Protein AF-A0A7C2L6H6-F1 (afdb_monomer)

Solvent-accessible surface area (backbone atoms only — not comparable to full-atom values): 6925 Å² total; per-residue (Å²): 132,86,76,65,96,54,60,56,74,49,20,36,61,54,19,46,54,26,40,53,54,15,51,53,30,44,74,76,65,39,42,69,64,14,42,52,28,20,50,52,16,31,52,40,22,50,53,20,40,76,73,67,48,81,48,62,61,31,49,51,40,39,20,50,24,29,41,51,42,16,51,36,38,46,57,52,31,72,75,41,60,78,91,50,29,64,60,38,40,48,54,20,38,52,28,31,50,59,14,38,57,39,45,50,53,29,50,77,67,72,62,58,49,80,94,50,64,59,48,52,59,54,38,52,57,49,41,54,52,37,53,59,61,64,75,106

pLDDT: mean 86.9, std 10.99, range [37.41, 96.62]

Nearest PDB structures (foldseek):
  7ue2-assembly1_A  TM=5.623E-01  e=5.299E-01  synthetic construct
  8g9j-assembly1_A  TM=4.016E-01  e=2.398E-01  synthetic construct
  3qtn-assembly1_B  TM=5.445E-01  e=5.177E+00  Schizosaccharomyces pombe
  3efz-assembly1_B  TM=4.042E-01  e=2.019E+00  Cryptosporidium parvum Iowa II

Mean predicted aligned error: 5.6 Å

Sequence (136 aa):
MQTNSNDWQAAPRLARGYNQVGELLLKVGDATTALDHFRRALAVVEQARSQGSTRHPTLRQLALSYFHIGQTYAAMAASAPTRQRPQHWRDVRHAYQRSLDLFLELCQKGALLPEQADKPEQITRAIARCDATLAK

Radius of gyration: 15.5 Å; Cα contacts (8 Å, |Δi|>4): 160; chains: 1; bounding box: 52×27×42 Å

Foldseek 3Di:
DDPPPCQLVCLLVQLVVLQVVLVVCVVVPNLVVSLVSLVVSLVSLVVSVVVPPPDLSSLVSNLSSLVSNLVSLVSVLVVDDPVCNLVSLVSSLVSLVSSLVSQVVCVVVVNADPVCPCVNVVSVVSNVVSVVVNVD

Structure (mmCIF, N/CA/C/O backbone):
data_AF-A0A7C2L6H6-F1
#
_entry.id   AF-A0A7C2L6H6-F1
#
loop_
_atom_site.group_PDB
_atom_site.id
_atom_site.type_symbol
_atom_site.label_atom_id
_atom_site.label_alt_id
_atom_site.label_comp_id
_atom_site.label_asym_id
_atom_site.label_entity_id
_atom_site.label_seq_id
_atom_site.pdbx_PDB_ins_code
_atom_site.Cartn_x
_atom_site.Cartn_y
_atom_site.Cartn_z
_atom_site.occupancy
_atom_site.B_iso_or_equiv
_atom_site.auth_seq_id
_atom_site.auth_comp_id
_atom_site.auth_asym_id
_atom_site.auth_atom_id
_atom_site.pdbx_PDB_model_num
ATOM 1 N N . MET A 1 1 ? 33.980 2.546 -3.736 1.00 37.41 1 MET A N 1
ATOM 2 C CA . MET A 1 1 ? 32.944 1.493 -3.760 1.00 37.41 1 MET A CA 1
ATOM 3 C C . MET A 1 1 ? 32.102 1.718 -5.001 1.00 37.41 1 MET A C 1
ATOM 5 O O . MET A 1 1 ? 31.446 2.745 -5.085 1.00 37.41 1 MET A O 1
ATOM 9 N N . GLN A 1 2 ? 32.231 0.851 -6.005 1.00 37.47 2 GLN A N 1
ATOM 10 C CA . GLN A 1 2 ? 31.454 0.942 -7.243 1.00 37.47 2 GLN A CA 1
ATOM 11 C C . GLN A 1 2 ? 30.014 0.544 -6.905 1.00 37.47 2 GLN A C 1
ATOM 13 O O . GLN A 1 2 ? 29.747 -0.628 -6.654 1.00 37.47 2 GLN A O 1
ATOM 18 N N . THR A 1 3 ? 29.101 1.511 -6.811 1.00 43.75 3 THR A N 1
ATOM 19 C CA . THR A 1 3 ? 27.669 1.210 -6.798 1.00 43.75 3 THR A CA 1
ATOM 20 C C . THR A 1 3 ? 27.332 0.676 -8.180 1.00 43.75 3 THR A C 1
ATOM 22 O O . THR A 1 3 ? 27.442 1.373 -9.190 1.00 43.75 3 THR A O 1
ATOM 25 N N . ASN A 1 4 ? 27.035 -0.617 -8.237 1.00 44.59 4 ASN A N 1
ATOM 26 C CA . ASN A 1 4 ? 26.752 -1.308 -9.477 1.00 44.59 4 ASN A CA 1
ATOM 27 C C . ASN A 1 4 ? 25.563 -0.609 -10.147 1.00 44.59 4 ASN A C 1
ATOM 29 O O . ASN A 1 4 ? 24.460 -0.571 -9.603 1.00 44.59 4 ASN A O 1
ATOM 33 N N . SER A 1 5 ? 25.773 -0.076 -11.352 1.00 52.62 5 SER A N 1
ATOM 34 C CA . SER A 1 5 ? 24.772 0.648 -12.159 1.00 52.62 5 SER A CA 1
ATOM 35 C C . SER A 1 5 ? 23.508 -0.169 -12.519 1.00 52.62 5 SER A C 1
ATOM 37 O O . SER A 1 5 ? 22.661 0.307 -13.271 1.00 52.62 5 SER A O 1
ATOM 39 N N . ASN A 1 6 ? 23.342 -1.375 -11.961 1.00 54.97 6 ASN A N 1
ATOM 40 C CA . ASN A 1 6 ? 22.254 -2.318 -12.210 1.00 54.97 6 ASN A CA 1
ATOM 41 C C . ASN A 1 6 ? 21.348 -2.616 -10.998 1.00 54.97 6 ASN A C 1
ATOM 43 O O . ASN A 1 6 ? 20.343 -3.307 -11.180 1.00 54.97 6 ASN A O 1
ATOM 47 N N . ASP A 1 7 ? 21.630 -2.106 -9.792 1.00 65.75 7 ASP A N 1
ATOM 48 C CA . ASP A 1 7 ? 20.859 -2.474 -8.586 1.00 65.75 7 ASP A CA 1
ATOM 49 C C . ASP A 1 7 ? 19.373 -2.068 -8.677 1.00 65.75 7 ASP A C 1
ATOM 51 O O . ASP A 1 7 ? 18.471 -2.812 -8.277 1.00 65.75 7 ASP A O 1
ATOM 55 N N . TRP A 1 8 ? 19.076 -0.938 -9.324 1.00 69.44 8 TRP A N 1
ATOM 56 C CA . TRP A 1 8 ? 17.702 -0.482 -9.559 1.00 69.44 8 TRP A CA 1
ATOM 57 C C . TRP A 1 8 ? 16.941 -1.335 -10.595 1.00 69.44 8 TRP A C 1
ATOM 59 O O . TRP A 1 8 ? 15.709 -1.308 -10.617 1.00 69.44 8 TRP A O 1
ATOM 69 N N . GLN A 1 9 ? 17.629 -2.130 -11.431 1.00 77.44 9 GLN A N 1
ATOM 70 C CA . GLN A 1 9 ? 16.972 -3.044 -12.380 1.00 77.44 9 GLN A CA 1
ATOM 71 C C . GLN A 1 9 ? 16.388 -4.276 -11.682 1.00 77.44 9 GLN A C 1
ATOM 73 O O . GLN A 1 9 ? 15.340 -4.784 -12.093 1.00 77.44 9 GLN A O 1
ATOM 78 N N . ALA A 1 10 ? 17.049 -4.743 -10.620 1.00 85.19 10 ALA A N 1
ATOM 79 C CA . ALA A 1 10 ? 16.583 -5.855 -9.796 1.00 85.19 10 ALA A CA 1
ATOM 80 C C . ALA A 1 10 ? 15.539 -5.417 -8.754 1.00 85.19 10 ALA A C 1
ATOM 82 O O . ALA A 1 10 ? 14.706 -6.229 -8.346 1.00 85.19 10 ALA A O 1
ATOM 83 N N . ALA A 1 11 ? 15.523 -4.132 -8.383 1.00 87.56 11 ALA A N 1
ATOM 84 C CA . ALA A 1 11 ? 14.594 -3.551 -7.415 1.00 87.56 11 ALA A CA 1
ATOM 85 C C . ALA A 1 11 ? 13.114 -3.968 -7.580 1.00 87.56 11 ALA A C 1
ATOM 87 O O . ALA A 1 11 ? 12.527 -4.411 -6.594 1.00 87.56 11 ALA A O 1
ATOM 88 N N . PRO A 1 12 ? 12.479 -3.922 -8.772 1.00 89.38 12 PRO A N 1
ATOM 89 C CA . PRO A 1 12 ? 11.084 -4.349 -8.904 1.00 89.38 12 PRO A CA 1
ATOM 90 C C . PRO A 1 12 ? 10.881 -5.854 -8.670 1.00 89.38 12 PRO A C 1
ATOM 92 O O . PRO A 1 12 ? 9.813 -6.266 -8.224 1.00 89.38 12 PRO A O 1
ATOM 95 N N . ARG A 1 13 ? 11.881 -6.700 -8.951 1.00 91.44 13 ARG A N 1
ATOM 96 C CA . ARG A 1 13 ? 11.790 -8.137 -8.640 1.00 91.44 13 ARG A CA 1
ATOM 97 C C . ARG A 1 13 ? 11.908 -8.371 -7.136 1.00 91.44 13 ARG A C 1
ATOM 99 O O . ARG A 1 13 ? 11.120 -9.130 -6.583 1.00 91.44 13 ARG A O 1
ATOM 106 N N . LEU A 1 14 ? 12.833 -7.670 -6.483 1.00 93.38 14 LEU A N 1
ATOM 107 C CA . LEU A 1 14 ? 13.018 -7.743 -5.036 1.00 93.38 14 LEU A CA 1
ATOM 108 C C . LEU A 1 14 ? 11.780 -7.235 -4.279 1.00 93.38 14 LEU A C 1
ATOM 110 O O . LEU A 1 14 ? 11.280 -7.912 -3.384 1.00 93.38 14 LEU A O 1
ATOM 114 N N . ALA A 1 15 ? 11.228 -6.092 -4.688 1.00 94.06 15 ALA A N 1
ATOM 115 C CA . ALA A 1 15 ? 10.006 -5.550 -4.103 1.00 94.06 15 ALA A CA 1
ATOM 116 C C . ALA A 1 15 ? 8.794 -6.463 -4.310 1.00 94.06 15 ALA A C 1
ATOM 118 O O . ALA A 1 15 ? 7.994 -6.615 -3.393 1.00 94.06 15 ALA A O 1
ATOM 119 N N . ARG A 1 16 ? 8.687 -7.137 -5.464 1.00 94.44 16 ARG A N 1
ATOM 120 C CA . ARG A 1 16 ? 7.647 -8.152 -5.677 1.00 94.44 16 ARG A CA 1
ATOM 121 C C . ARG A 1 16 ? 7.743 -9.281 -4.651 1.00 94.44 16 ARG A C 1
ATOM 123 O O . ARG A 1 16 ? 6.718 -9.652 -4.095 1.00 94.44 16 ARG A O 1
ATOM 130 N N . GLY A 1 17 ? 8.945 -9.798 -4.389 1.00 94.75 17 GLY A N 1
ATOM 131 C CA . GLY A 1 17 ? 9.148 -10.850 -3.389 1.00 94.75 17 GLY A CA 1
ATOM 132 C C . GLY A 1 17 ? 8.712 -10.406 -1.991 1.00 94.75 17 GLY A C 1
ATOM 133 O O . GLY A 1 17 ? 7.949 -11.106 -1.331 1.00 94.75 17 GLY A O 1
ATOM 134 N N . TYR A 1 18 ? 9.111 -9.202 -1.574 1.00 96.12 18 TYR A N 1
ATOM 135 C CA . TYR A 1 18 ? 8.653 -8.628 -0.307 1.00 96.12 18 TYR A CA 1
ATOM 136 C C . TYR A 1 18 ? 7.128 -8.442 -0.254 1.00 96.12 18 TYR A C 1
ATOM 138 O O . TYR A 1 18 ? 6.513 -8.808 0.743 1.00 96.12 18 TYR A O 1
ATOM 146 N N . ASN A 1 19 ? 6.507 -7.948 -1.330 1.00 94.44 19 ASN A N 1
ATOM 147 C CA . ASN A 1 19 ? 5.051 -7.802 -1.414 1.00 94.44 19 ASN A CA 1
ATOM 148 C C . ASN A 1 19 ? 4.328 -9.155 -1.305 1.00 94.44 19 ASN A C 1
ATOM 150 O O . ASN A 1 19 ? 3.340 -9.261 -0.589 1.00 94.44 19 ASN A O 1
ATOM 154 N N . GLN A 1 20 ? 4.833 -10.208 -1.950 1.00 95.88 20 GLN A N 1
ATOM 155 C CA . GLN A 1 20 ? 4.236 -11.546 -1.860 1.00 95.88 20 GLN A CA 1
ATOM 156 C C . GLN A 1 20 ? 4.314 -12.121 -0.441 1.00 95.88 20 GLN A C 1
ATOM 158 O O . GLN A 1 20 ? 3.329 -12.667 0.052 1.00 95.88 20 GLN A O 1
ATOM 163 N N . VAL A 1 21 ? 5.457 -11.965 0.236 1.00 96.50 21 VAL A N 1
ATOM 164 C CA . VAL A 1 21 ? 5.607 -12.396 1.636 1.00 96.50 21 VAL A CA 1
ATOM 165 C C . VAL A 1 21 ? 4.666 -11.607 2.546 1.00 96.50 21 VAL A C 1
ATOM 167 O O . VAL A 1 21 ? 3.956 -12.207 3.349 1.00 96.50 21 VAL A O 1
ATOM 170 N N . GLY A 1 22 ? 4.593 -10.284 2.380 1.00 95.75 22 GLY A N 1
ATOM 171 C CA . GLY A 1 22 ? 3.663 -9.447 3.137 1.00 95.75 22 GLY A CA 1
ATOM 172 C C . GLY A 1 22 ? 2.199 -9.838 2.917 1.00 95.75 22 GLY A C 1
ATOM 173 O O . GLY A 1 22 ? 1.422 -9.892 3.865 1.00 95.75 22 GLY A O 1
ATOM 174 N N . GLU A 1 23 ? 1.810 -10.173 1.684 1.00 94.88 23 GLU A N 1
ATOM 175 C CA . GLU A 1 23 ? 0.443 -10.607 1.376 1.00 94.88 23 GLU A CA 1
ATOM 176 C C . GLU A 1 23 ? 0.100 -11.937 2.062 1.00 94.88 23 GLU A C 1
ATOM 178 O O . GLU A 1 23 ? -0.995 -12.090 2.607 1.00 94.88 23 GLU A O 1
ATOM 183 N N . LEU A 1 24 ? 1.033 -12.894 2.074 1.00 96.19 24 LEU A N 1
ATOM 184 C CA . LEU A 1 24 ? 0.861 -14.159 2.790 1.00 96.19 24 LEU A CA 1
ATOM 185 C C . LEU A 1 24 ? 0.747 -13.936 4.303 1.00 96.19 24 LEU A C 1
ATOM 187 O O . LEU A 1 24 ? -0.126 -14.528 4.934 1.00 96.19 24 LEU A O 1
ATOM 191 N N . LEU A 1 25 ? 1.566 -13.043 4.866 1.00 95.69 25 LEU A N 1
ATOM 192 C CA . LEU A 1 25 ? 1.521 -12.678 6.284 1.00 95.69 25 LEU A CA 1
ATOM 193 C C . LEU A 1 25 ? 0.193 -12.016 6.673 1.00 95.69 25 LEU A C 1
ATOM 195 O O . LEU A 1 25 ? -0.403 -12.386 7.684 1.00 95.69 25 LEU A O 1
ATOM 199 N N . LEU A 1 26 ? -0.338 -11.123 5.830 1.00 92.69 26 LEU A N 1
ATOM 200 C CA . LEU A 1 26 ? -1.681 -10.566 6.022 1.00 92.69 26 LEU A CA 1
ATOM 201 C C . LEU A 1 26 ? -2.757 -11.655 6.041 1.00 92.69 26 LEU A C 1
ATOM 203 O O . LEU A 1 26 ? -3.656 -11.604 6.878 1.00 92.69 26 LEU A O 1
ATOM 207 N N . LYS A 1 27 ? -2.675 -12.641 5.138 1.00 92.75 27 LYS A N 1
ATOM 208 C CA . LYS A 1 27 ? -3.654 -13.740 5.063 1.00 92.75 27 LYS A CA 1
ATOM 209 C C . LYS A 1 27 ? -3.651 -14.620 6.312 1.00 92.75 27 LYS A C 1
ATOM 211 O O . LYS A 1 27 ? -4.706 -15.129 6.674 1.00 92.75 27 LYS A O 1
ATOM 216 N N . VAL A 1 28 ? -2.505 -14.777 6.975 1.00 94.38 28 VAL A N 1
ATOM 217 C CA . VAL A 1 28 ? -2.402 -15.513 8.251 1.00 94.38 28 VAL A CA 1
ATOM 218 C C . VAL A 1 28 ? -2.644 -14.629 9.482 1.00 94.38 28 VAL A C 1
ATOM 220 O O . VAL A 1 28 ? -2.573 -15.119 10.605 1.00 94.38 28 VAL A O 1
ATOM 223 N N . GLY A 1 29 ? -2.966 -13.345 9.288 1.00 91.31 29 GLY A N 1
ATOM 224 C CA . GLY A 1 29 ? -3.324 -12.407 10.355 1.00 91.31 29 GLY A CA 1
ATOM 225 C C . GLY A 1 29 ? -2.152 -11.645 10.980 1.00 91.31 29 GLY A C 1
ATOM 226 O O . GLY A 1 29 ? -2.378 -10.834 11.876 1.00 91.31 29 GLY A O 1
ATOM 227 N N . ASP A 1 30 ? -0.920 -11.836 10.503 1.00 93.75 30 ASP A N 1
ATOM 228 C CA . ASP A 1 30 ? 0.252 -11.109 10.998 1.00 93.75 30 ASP A CA 1
ATOM 229 C C . ASP A 1 30 ? 0.432 -9.773 10.260 1.00 93.75 30 ASP A C 1
ATOM 231 O O . ASP A 1 30 ? 1.302 -9.592 9.403 1.00 93.75 30 ASP A O 1
ATOM 235 N N . ALA A 1 31 ? -0.435 -8.816 10.595 1.00 92.94 31 ALA A N 1
ATOM 236 C CA . ALA A 1 31 ? -0.414 -7.479 10.009 1.00 92.94 31 ALA A CA 1
ATOM 237 C C . ALA A 1 31 ? 0.879 -6.704 10.321 1.00 92.94 31 ALA A C 1
ATOM 239 O O . ALA A 1 31 ? 1.337 -5.917 9.493 1.00 92.94 31 ALA A O 1
ATOM 240 N N . THR A 1 32 ? 1.491 -6.931 11.485 1.00 92.50 32 THR A N 1
ATOM 241 C CA . THR A 1 32 ? 2.706 -6.219 11.903 1.00 92.50 32 THR A CA 1
ATOM 242 C C . THR A 1 32 ? 3.900 -6.635 11.053 1.00 92.50 32 THR A C 1
ATOM 244 O O . THR A 1 32 ? 4.583 -5.776 10.492 1.00 92.50 32 THR A O 1
ATOM 247 N N . THR A 1 33 ? 4.127 -7.941 10.898 1.00 93.94 33 THR A N 1
ATOM 248 C CA . THR A 1 33 ? 5.229 -8.443 10.069 1.00 93.94 33 THR A CA 1
ATOM 249 C C . THR A 1 33 ? 4.954 -8.173 8.592 1.00 93.94 33 THR A C 1
ATOM 251 O O . THR A 1 33 ? 5.861 -7.791 7.852 1.00 93.94 33 THR A O 1
ATOM 254 N N . ALA A 1 34 ? 3.693 -8.268 8.152 1.00 95.94 34 ALA A N 1
ATOM 255 C CA . ALA A 1 34 ? 3.326 -7.894 6.791 1.00 95.94 34 ALA A CA 1
ATOM 256 C C . ALA A 1 34 ? 3.692 -6.439 6.465 1.00 95.94 34 ALA A C 1
ATOM 258 O O . ALA A 1 34 ? 4.268 -6.165 5.409 1.00 95.94 34 ALA A O 1
ATOM 259 N N . LEU A 1 35 ? 3.412 -5.513 7.389 1.00 94.31 35 LEU A N 1
ATOM 260 C CA . LEU A 1 35 ? 3.749 -4.102 7.231 1.00 94.31 35 LEU A CA 1
ATOM 261 C C . LEU A 1 35 ? 5.255 -3.882 7.054 1.00 94.31 35 LEU A C 1
ATOM 263 O O . LEU A 1 35 ? 5.644 -3.063 6.219 1.00 94.31 35 LEU A O 1
ATOM 267 N N . ASP A 1 36 ? 6.097 -4.601 7.803 1.00 95.56 36 ASP A N 1
ATOM 268 C CA . ASP A 1 36 ? 7.554 -4.527 7.642 1.00 95.56 36 ASP A CA 1
ATOM 269 C C . ASP A 1 36 ? 7.971 -4.931 6.223 1.00 95.56 36 ASP A C 1
ATOM 271 O O . ASP A 1 36 ? 8.655 -4.176 5.528 1.00 95.56 36 ASP A O 1
ATOM 275 N N . HIS A 1 37 ? 7.462 -6.063 5.732 1.00 96.62 37 HIS A N 1
ATOM 276 C CA . HIS A 1 37 ? 7.752 -6.517 4.375 1.00 96.62 37 HIS A CA 1
ATOM 277 C C . HIS A 1 37 ? 7.278 -5.524 3.308 1.00 96.62 37 HIS A C 1
ATOM 279 O O . HIS A 1 37 ? 8.044 -5.205 2.397 1.00 96.62 37 HIS A O 1
ATOM 285 N N . PHE A 1 38 ? 6.073 -4.961 3.426 1.00 96.44 38 PHE A N 1
ATOM 286 C CA . PHE A 1 38 ? 5.609 -3.953 2.470 1.00 96.44 38 PHE A CA 1
ATOM 287 C C . PHE A 1 38 ? 6.429 -2.658 2.525 1.00 96.44 38 PHE A C 1
ATOM 289 O O . PHE A 1 38 ? 6.705 -2.063 1.481 1.00 96.44 38 PHE A O 1
ATOM 296 N N . ARG A 1 39 ? 6.883 -2.233 3.711 1.00 95.31 39 ARG A N 1
ATOM 297 C CA . ARG A 1 39 ? 7.788 -1.080 3.862 1.00 95.31 39 ARG A CA 1
ATOM 298 C C . ARG A 1 39 ? 9.151 -1.343 3.232 1.00 95.31 39 ARG A C 1
ATOM 300 O O . ARG A 1 39 ? 9.684 -0.464 2.561 1.00 95.31 39 ARG A O 1
ATOM 307 N N . ARG A 1 40 ? 9.687 -2.558 3.367 1.00 95.25 40 ARG A N 1
ATOM 308 C CA . ARG A 1 40 ? 10.922 -2.970 2.679 1.00 95.25 40 ARG A CA 1
ATOM 309 C C . ARG A 1 40 ? 10.737 -2.991 1.165 1.00 95.25 40 ARG A C 1
ATOM 311 O O . ARG A 1 40 ? 11.603 -2.495 0.446 1.00 95.25 40 ARG A O 1
ATOM 318 N N . ALA A 1 41 ? 9.601 -3.496 0.6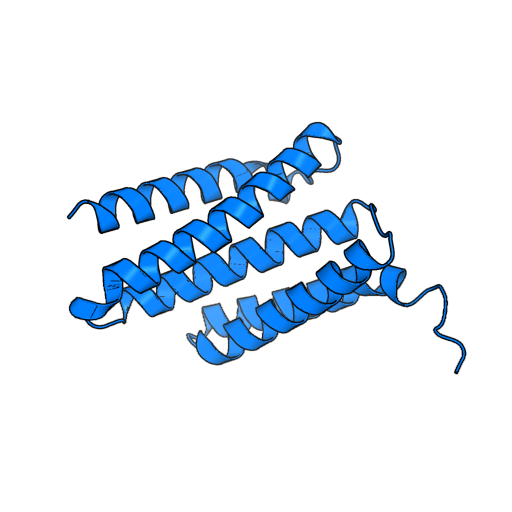78 1.00 95.12 41 ALA A N 1
ATOM 319 C CA . ALA A 1 41 ? 9.257 -3.437 -0.739 1.00 95.12 41 ALA A CA 1
ATOM 320 C C . ALA A 1 41 ? 9.237 -1.989 -1.240 1.00 95.12 41 ALA A C 1
ATOM 322 O O . ALA A 1 41 ? 9.853 -1.697 -2.262 1.00 95.12 41 ALA A O 1
ATOM 323 N N . LEU A 1 42 ? 8.558 -1.099 -0.505 1.00 94.69 42 LEU A N 1
ATOM 324 C CA . LEU A 1 42 ? 8.443 0.322 -0.818 1.00 94.69 42 LEU A CA 1
ATOM 325 C C . LEU A 1 42 ? 9.816 1.005 -0.864 1.00 94.69 42 LEU A C 1
ATOM 327 O O . LEU A 1 42 ? 10.145 1.610 -1.880 1.00 94.69 42 LEU A O 1
AT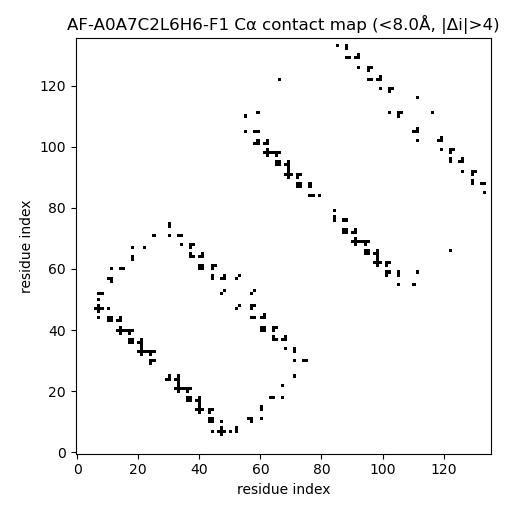OM 331 N N . ALA A 1 43 ? 10.642 0.834 0.170 1.00 93.69 43 ALA A N 1
ATOM 332 C CA . ALA A 1 43 ? 11.969 1.442 0.251 1.00 93.69 43 ALA A CA 1
ATOM 333 C C . ALA A 1 43 ? 12.857 1.064 -0.946 1.00 93.69 43 ALA A C 1
ATOM 335 O O . ALA A 1 43 ? 13.520 1.920 -1.532 1.00 93.69 43 ALA A O 1
ATOM 336 N N . VAL A 1 44 ? 12.816 -0.205 -1.369 1.00 92.75 44 VAL A N 1
ATOM 337 C CA . VAL A 1 44 ? 13.578 -0.696 -2.528 1.00 92.75 44 VAL A CA 1
ATOM 338 C C . VAL A 1 44 ? 13.160 0.009 -3.825 1.00 92.75 44 VAL A C 1
ATOM 340 O O . VAL A 1 44 ? 14.017 0.413 -4.616 1.00 92.75 44 VAL A O 1
ATOM 343 N N . VAL A 1 45 ? 11.857 0.169 -4.075 1.00 92.50 45 VAL A N 1
ATOM 344 C CA . VAL A 1 45 ? 11.372 0.790 -5.323 1.00 92.50 45 VAL A CA 1
ATOM 345 C C . VAL A 1 45 ? 11.397 2.311 -5.286 1.00 92.50 45 VAL A C 1
ATOM 347 O O . VAL A 1 45 ? 11.573 2.923 -6.338 1.00 92.50 45 VAL A O 1
ATOM 350 N N . GLU A 1 46 ? 11.281 2.927 -4.110 1.00 91.44 46 GLU A N 1
ATOM 351 C CA . GLU A 1 46 ? 11.493 4.363 -3.924 1.00 91.44 46 GLU A CA 1
ATOM 352 C C . GLU A 1 46 ? 12.954 4.727 -4.165 1.00 91.44 46 GLU A C 1
ATOM 354 O O . GLU A 1 46 ? 13.227 5.638 -4.943 1.00 91.44 46 GLU A O 1
ATOM 359 N N . GLN A 1 47 ? 13.897 3.959 -3.611 1.00 90.06 47 GLN A N 1
ATOM 360 C CA . GLN A 1 47 ? 15.315 4.141 -3.902 1.00 90.06 47 GLN A CA 1
ATOM 361 C C . GLN A 1 47 ? 15.591 3.985 -5.402 1.00 90.06 47 GLN A C 1
ATOM 363 O O . GLN A 1 47 ? 16.270 4.824 -5.989 1.00 90.06 47 GLN A O 1
ATOM 368 N N . ALA A 1 48 ? 15.023 2.965 -6.054 1.00 88.81 48 ALA A N 1
ATOM 369 C CA . ALA A 1 48 ? 15.171 2.791 -7.498 1.00 88.81 48 ALA A CA 1
ATOM 370 C C . ALA A 1 48 ? 14.596 3.972 -8.302 1.00 88.81 48 ALA A C 1
ATOM 372 O O . ALA A 1 48 ? 15.215 4.399 -9.277 1.00 88.81 48 ALA A O 1
ATOM 373 N N . ARG A 1 49 ? 13.440 4.520 -7.898 1.00 87.81 49 ARG A N 1
ATOM 374 C CA . ARG A 1 49 ? 12.832 5.701 -8.535 1.00 87.81 49 ARG A CA 1
ATOM 375 C C . ARG A 1 49 ? 13.699 6.949 -8.347 1.00 87.81 49 ARG A C 1
ATOM 377 O O . ARG A 1 49 ? 13.914 7.670 -9.316 1.00 87.81 49 ARG A O 1
ATOM 384 N N . SER A 1 50 ? 14.245 7.168 -7.150 1.00 86.19 50 SER A N 1
ATOM 385 C CA . SER A 1 50 ? 15.156 8.284 -6.847 1.00 86.19 50 SER A CA 1
ATOM 386 C C . SER A 1 50 ? 16.480 8.202 -7.610 1.00 86.19 50 SER A C 1
ATOM 388 O O . SER A 1 50 ? 17.060 9.228 -7.941 1.00 86.19 50 SER A O 1
ATOM 390 N N . GLN A 1 51 ? 16.929 6.992 -7.953 1.00 83.88 51 GLN A N 1
ATOM 391 C CA . GLN A 1 51 ? 18.093 6.747 -8.818 1.00 83.88 51 GLN A CA 1
ATOM 392 C C . GLN A 1 51 ? 17.763 6.866 -10.322 1.00 83.88 51 GLN A C 1
ATOM 394 O O . GLN A 1 51 ? 18.550 6.453 -11.170 1.00 83.88 51 GLN A O 1
ATOM 399 N N . GLY A 1 52 ? 16.592 7.411 -10.674 1.00 72.06 52 GLY A N 1
ATOM 400 C CA . GLY A 1 52 ? 16.198 7.698 -12.056 1.00 72.06 52 GLY A CA 1
ATOM 401 C C . GLY A 1 52 ? 15.433 6.578 -12.765 1.00 72.06 52 GLY A C 1
ATOM 402 O O . GLY A 1 52 ? 15.118 6.718 -13.948 1.00 72.06 52 GLY A O 1
ATOM 403 N N . SER A 1 53 ? 15.080 5.477 -12.086 1.00 75.44 53 SER A N 1
ATOM 404 C CA . SER A 1 53 ? 14.242 4.441 -12.703 1.00 75.44 53 SER A CA 1
ATOM 405 C C . SER A 1 53 ? 12.805 4.937 -12.877 1.00 75.44 53 SER A C 1
ATOM 407 O O . SER A 1 53 ? 11.988 4.896 -11.958 1.00 75.44 53 SER A O 1
ATOM 409 N N . THR A 1 54 ? 12.465 5.333 -14.100 1.00 72.25 54 THR A N 1
ATOM 410 C CA . THR A 1 54 ? 11.090 5.636 -14.538 1.00 72.25 54 THR A CA 1
ATOM 411 C C . THR A 1 54 ? 10.403 4.425 -15.175 1.00 72.25 54 THR A C 1
ATOM 413 O O . THR A 1 54 ? 9.349 4.541 -15.803 1.00 72.25 54 THR A O 1
ATOM 416 N N . ARG A 1 55 ? 10.991 3.229 -15.026 1.00 82.62 55 ARG A N 1
ATOM 417 C CA . ARG A 1 55 ? 10.488 2.010 -15.660 1.00 82.62 55 ARG A CA 1
ATOM 418 C C . ARG A 1 55 ? 9.133 1.597 -15.081 1.00 82.62 55 ARG A C 1
ATOM 420 O O . ARG A 1 55 ? 8.941 1.559 -13.864 1.00 82.62 55 ARG A O 1
ATOM 427 N N . HIS A 1 56 ? 8.231 1.151 -15.953 1.00 86.31 56 HIS A N 1
ATOM 428 C CA . HIS A 1 56 ? 6.896 0.685 -15.563 1.00 86.31 56 HIS A CA 1
ATOM 429 C C . HIS A 1 56 ? 6.882 -0.392 -14.459 1.00 86.31 56 HIS A C 1
ATOM 431 O O . HIS A 1 56 ? 6.037 -0.299 -13.570 1.00 86.31 56 HIS A O 1
ATOM 437 N N . PRO A 1 57 ? 7.798 -1.387 -14.424 1.00 87.75 57 PRO A N 1
ATOM 438 C CA . PRO A 1 57 ? 7.853 -2.345 -13.322 1.00 87.75 57 PRO A CA 1
ATOM 439 C C . PRO A 1 57 ? 8.139 -1.704 -11.957 1.00 87.75 57 PRO A C 1
ATOM 441 O O . PRO A 1 57 ? 7.577 -2.163 -10.968 1.00 87.75 57 PRO A O 1
ATOM 444 N N . THR A 1 58 ? 8.964 -0.652 -11.893 1.00 89.81 58 THR A N 1
ATOM 445 C CA . THR A 1 58 ? 9.241 0.087 -10.649 1.00 89.81 58 THR A CA 1
ATOM 446 C C . THR A 1 58 ? 7.983 0.812 -10.180 1.00 89.81 58 THR A C 1
ATOM 448 O O . THR A 1 58 ? 7.553 0.596 -9.051 1.00 89.81 58 THR A O 1
ATOM 451 N N . LEU A 1 59 ? 7.335 1.578 -11.068 1.00 90.06 59 LEU A N 1
ATOM 452 C CA . LEU A 1 59 ? 6.075 2.278 -10.775 1.00 90.06 59 LEU A CA 1
ATOM 453 C C . LEU A 1 59 ? 4.981 1.319 -10.290 1.00 90.06 59 LEU A C 1
ATOM 455 O O . LEU A 1 59 ? 4.298 1.592 -9.308 1.00 90.06 59 LEU A O 1
ATOM 459 N N . ARG A 1 60 ? 4.863 0.157 -10.938 1.00 91.50 60 ARG A N 1
ATOM 460 C CA . ARG A 1 60 ? 3.892 -0.882 -10.582 1.00 91.50 60 ARG A CA 1
ATOM 461 C C . ARG A 1 60 ? 4.101 -1.422 -9.178 1.00 91.50 60 ARG A C 1
ATOM 463 O O . ARG A 1 60 ? 3.136 -1.582 -8.440 1.00 91.50 60 ARG A O 1
ATOM 470 N N . GLN A 1 61 ? 5.341 -1.748 -8.826 1.00 93.25 61 GLN A N 1
ATOM 471 C CA . GLN A 1 61 ? 5.628 -2.243 -7.484 1.00 93.25 61 GLN A CA 1
ATOM 472 C C . GLN A 1 61 ? 5.434 -1.153 -6.434 1.00 93.25 61 GLN A C 1
ATOM 474 O O . GLN A 1 61 ? 4.912 -1.450 -5.372 1.00 93.25 61 GLN A O 1
ATOM 479 N N . LEU A 1 62 ? 5.747 0.102 -6.755 1.00 92.69 62 LEU A N 1
ATOM 480 C CA . LEU A 1 62 ? 5.517 1.245 -5.872 1.00 92.69 62 LEU A CA 1
ATOM 481 C C . LEU A 1 62 ? 4.014 1.436 -5.593 1.00 92.69 62 LEU A C 1
ATOM 483 O O . LEU A 1 62 ? 3.613 1.551 -4.436 1.00 92.69 62 LEU A O 1
ATOM 487 N N . ALA A 1 63 ? 3.174 1.347 -6.631 1.00 93.06 63 ALA A N 1
ATOM 488 C CA . ALA A 1 63 ? 1.717 1.390 -6.500 1.00 93.06 63 ALA A CA 1
ATOM 489 C C . ALA A 1 63 ? 1.171 0.238 -5.635 1.00 93.06 63 ALA A C 1
ATOM 491 O O . ALA A 1 63 ? 0.344 0.469 -4.749 1.00 93.06 63 ALA A O 1
ATOM 492 N N . LEU A 1 64 ? 1.658 -0.990 -5.857 1.00 93.81 64 LEU A N 1
ATOM 493 C CA . LEU A 1 64 ? 1.268 -2.173 -5.082 1.00 93.81 64 LEU A CA 1
ATOM 494 C C . LEU A 1 64 ? 1.721 -2.096 -3.620 1.00 93.81 64 LEU A C 1
ATOM 496 O O . LEU A 1 64 ? 0.933 -2.409 -2.734 1.00 93.81 64 LEU A O 1
ATOM 500 N N . SER A 1 65 ? 2.944 -1.643 -3.342 1.00 94.44 65 SER A N 1
ATOM 501 C CA . SER A 1 65 ? 3.431 -1.507 -1.967 1.00 94.44 65 SER A CA 1
ATOM 502 C C . SER A 1 65 ? 2.568 -0.522 -1.173 1.00 94.44 65 SER A C 1
ATOM 504 O O . SER A 1 65 ? 2.121 -0.854 -0.078 1.00 94.44 65 SER A O 1
ATOM 506 N N . TYR A 1 66 ? 2.237 0.646 -1.741 1.00 95.38 66 TYR A N 1
ATOM 507 C CA . TYR A 1 66 ? 1.311 1.589 -1.097 1.00 95.38 66 TYR A CA 1
ATOM 508 C C . TYR A 1 66 ? -0.094 1.002 -0.904 1.00 95.38 66 TYR A C 1
ATOM 510 O O . TYR A 1 66 ? -0.700 1.202 0.148 1.00 95.38 66 TYR A O 1
ATOM 518 N N . PHE A 1 67 ? -0.596 0.242 -1.884 1.00 94.31 67 PHE A N 1
ATOM 519 C CA . PHE A 1 67 ? -1.887 -0.440 -1.781 1.00 94.31 67 PHE A CA 1
ATOM 520 C C . PHE A 1 67 ? -1.924 -1.403 -0.589 1.00 94.31 67 PHE A C 1
ATOM 522 O O . PHE A 1 67 ? -2.837 -1.342 0.234 1.00 94.31 67 PHE A O 1
ATOM 529 N N . HIS A 1 68 ? -0.918 -2.269 -0.474 1.00 94.44 68 HIS A N 1
ATOM 530 C CA . HIS A 1 68 ? -0.844 -3.257 0.594 1.00 94.44 68 HIS A CA 1
ATOM 531 C C . HIS A 1 68 ? -0.585 -2.631 1.969 1.00 94.44 68 HIS A C 1
ATOM 533 O O . HIS A 1 68 ? -1.161 -3.077 2.962 1.00 94.44 68 HIS A O 1
ATOM 539 N N . ILE A 1 69 ? 0.204 -1.553 2.043 1.00 93.75 69 ILE A N 1
ATOM 540 C CA . ILE A 1 69 ? 0.353 -0.757 3.271 1.00 93.75 69 ILE A CA 1
ATOM 541 C C . ILE A 1 69 ? -1.005 -0.186 3.697 1.00 93.75 69 ILE A C 1
ATOM 543 O O . ILE A 1 69 ? -1.379 -0.322 4.859 1.00 93.75 69 ILE A O 1
ATOM 547 N N . GLY A 1 70 ? -1.780 0.376 2.763 1.00 92.88 70 GLY A N 1
ATOM 548 C CA . GLY A 1 70 ? -3.135 0.865 3.034 1.00 92.88 70 GLY A CA 1
ATOM 549 C C . GLY A 1 70 ? -4.072 -0.233 3.548 1.00 92.88 70 GLY A C 1
ATOM 550 O O . GLY A 1 70 ? -4.797 -0.019 4.519 1.00 92.88 70 GLY A O 1
ATOM 551 N N . GLN A 1 71 ? -4.017 -1.434 2.962 1.00 91.62 71 GLN A N 1
ATOM 552 C CA . GLN A 1 71 ? -4.778 -2.596 3.447 1.00 91.62 71 GLN A CA 1
ATOM 553 C C . GLN A 1 71 ? -4.367 -3.008 4.861 1.00 91.62 71 GLN A C 1
ATOM 555 O O . GLN A 1 71 ? -5.226 -3.270 5.703 1.00 91.62 71 GLN A O 1
ATOM 560 N N . THR A 1 72 ? -3.063 -3.021 5.129 1.00 92.44 72 THR A N 1
ATOM 561 C CA . THR A 1 72 ? -2.506 -3.397 6.431 1.00 92.44 72 THR A CA 1
ATOM 562 C C . THR A 1 72 ? -2.915 -2.400 7.507 1.00 92.44 72 THR A C 1
ATOM 564 O O . THR A 1 72 ? -3.434 -2.792 8.551 1.00 92.44 72 THR A O 1
ATOM 567 N N . TYR A 1 73 ? -2.785 -1.101 7.230 1.00 91.06 73 TYR A N 1
ATOM 568 C CA . TYR A 1 73 ? -3.256 -0.064 8.140 1.00 91.06 73 TYR A CA 1
ATOM 569 C C . TYR A 1 73 ? -4.767 -0.128 8.357 1.00 91.06 73 TYR A C 1
ATOM 571 O O . TYR A 1 73 ? -5.208 0.082 9.480 1.00 91.06 73 TYR A O 1
ATOM 579 N N . ALA A 1 74 ? -5.567 -0.462 7.340 1.00 88.75 74 ALA A N 1
ATOM 580 C CA . ALA A 1 74 ? -7.014 -0.594 7.508 1.00 88.75 74 ALA A CA 1
ATOM 581 C C . ALA A 1 74 ? -7.368 -1.758 8.447 1.00 88.75 74 ALA A C 1
ATOM 583 O O . ALA A 1 74 ? -8.234 -1.610 9.310 1.00 88.75 74 ALA A O 1
ATOM 584 N N . ALA A 1 75 ? -6.665 -2.890 8.326 1.00 88.44 75 ALA A N 1
ATOM 585 C CA . ALA A 1 75 ? -6.816 -4.027 9.233 1.00 88.44 75 ALA A CA 1
ATOM 586 C C . ALA A 1 75 ? -6.437 -3.651 10.677 1.00 88.44 75 ALA A C 1
ATOM 588 O O . ALA A 1 75 ? -7.201 -3.909 11.608 1.00 88.44 75 ALA A O 1
ATOM 589 N N . MET A 1 76 ? -5.310 -2.956 10.860 1.00 87.38 76 MET A N 1
ATOM 590 C CA . MET A 1 76 ? -4.873 -2.477 12.176 1.00 87.38 76 MET A CA 1
ATOM 591 C C . MET A 1 76 ? -5.842 -1.436 12.763 1.00 87.38 76 MET A C 1
ATOM 593 O O . MET A 1 76 ? -6.196 -1.516 13.940 1.00 87.38 76 MET A O 1
ATOM 597 N N . ALA A 1 77 ? -6.338 -0.499 11.951 1.00 86.81 77 ALA A N 1
ATO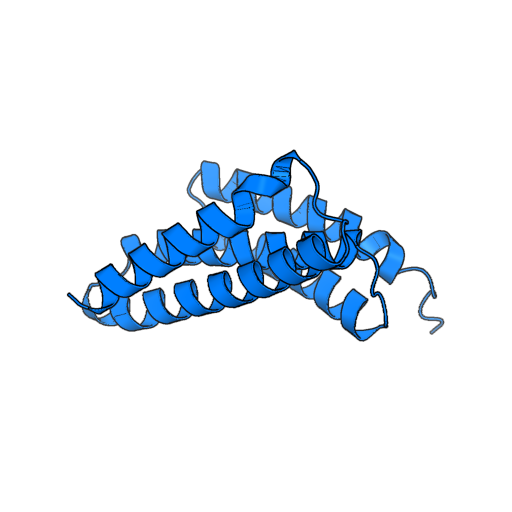M 598 C CA . ALA A 1 77 ? -7.288 0.537 12.357 1.00 86.81 77 ALA A CA 1
ATOM 599 C C . ALA A 1 77 ? -8.638 -0.043 12.807 1.00 86.81 77 ALA A C 1
ATOM 601 O O . ALA A 1 77 ? -9.252 0.479 13.739 1.00 86.81 77 ALA A O 1
ATOM 602 N N . ALA A 1 78 ? -9.090 -1.136 12.181 1.00 82.19 78 ALA A N 1
ATOM 603 C CA . ALA A 1 78 ? -10.302 -1.843 12.587 1.00 82.19 78 ALA A CA 1
ATOM 604 C C . ALA A 1 78 ? -10.170 -2.453 13.995 1.00 82.19 78 ALA A C 1
ATOM 606 O O . ALA A 1 78 ? -11.122 -2.401 14.775 1.00 82.19 78 ALA A O 1
ATOM 607 N N . SER A 1 79 ? -8.980 -2.956 14.345 1.00 82.12 79 SER A N 1
ATOM 608 C CA . SER A 1 79 ? -8.654 -3.449 15.695 1.00 82.12 79 SER A CA 1
ATOM 609 C C . SER A 1 79 ? -8.282 -2.353 16.704 1.00 82.12 79 SER A C 1
ATOM 611 O O . SER A 1 79 ? -8.210 -2.618 17.903 1.00 82.12 79 SER A O 1
ATOM 613 N N . ALA A 1 80 ? -8.049 -1.119 16.249 1.00 82.12 80 ALA A N 1
ATOM 614 C CA . ALA A 1 80 ? -7.583 -0.036 17.103 1.00 82.12 80 ALA A CA 1
ATOM 615 C C . ALA A 1 80 ? -8.698 0.517 18.017 1.00 82.12 80 ALA A C 1
ATOM 617 O O . ALA A 1 80 ? -9.878 0.569 17.629 1.00 82.12 80 ALA A O 1
ATOM 618 N N . PRO A 1 81 ? -8.333 1.007 19.219 1.00 79.31 81 PRO A N 1
ATOM 619 C CA . PRO A 1 81 ? -9.275 1.656 20.122 1.00 79.31 81 PRO A CA 1
ATOM 620 C C . PRO A 1 81 ? -9.895 2.900 19.473 1.00 79.31 81 PRO A C 1
ATOM 622 O O . PRO A 1 81 ? -9.219 3.677 18.794 1.00 79.31 81 PRO A O 1
ATOM 625 N N . THR A 1 82 ? -11.186 3.127 19.732 1.00 78.25 82 THR A N 1
ATOM 626 C CA . THR A 1 82 ? -12.008 4.170 19.088 1.00 78.25 82 THR A CA 1
ATOM 627 C C . THR A 1 82 ? -11.376 5.563 19.130 1.00 78.25 82 THR A C 1
ATOM 629 O O . THR A 1 82 ? -11.471 6.303 18.158 1.00 78.25 82 THR A O 1
ATOM 632 N N . ARG A 1 83 ? -10.656 5.899 20.210 1.00 79.56 83 ARG A N 1
ATOM 633 C CA . ARG A 1 83 ? -9.979 7.197 20.380 1.00 79.56 83 ARG A CA 1
ATOM 634 C C . ARG A 1 83 ? -8.907 7.471 19.316 1.00 79.56 83 ARG A C 1
ATOM 636 O O . ARG A 1 83 ? -8.681 8.625 18.978 1.00 79.56 83 ARG A O 1
ATOM 643 N N . GLN A 1 84 ? -8.251 6.434 18.794 1.00 79.00 84 GLN A N 1
ATOM 644 C CA . GLN A 1 84 ? -7.173 6.573 17.808 1.00 79.00 84 GLN A CA 1
ATOM 645 C C . GLN A 1 84 ? -7.627 6.278 16.374 1.00 79.00 84 GLN A C 1
ATOM 647 O O . GLN A 1 84 ? -6.891 6.569 15.432 1.00 79.00 84 GLN A O 1
ATOM 652 N N . ARG A 1 85 ? -8.838 5.734 16.182 1.00 79.25 85 ARG A N 1
ATOM 653 C CA . ARG A 1 85 ? -9.378 5.413 14.851 1.00 79.25 85 ARG A CA 1
ATOM 654 C C . ARG A 1 85 ? -9.272 6.576 13.862 1.00 79.25 85 ARG A C 1
ATOM 656 O O . ARG A 1 85 ? -8.805 6.316 12.758 1.00 79.25 85 ARG A O 1
ATOM 663 N N . PRO A 1 86 ? -9.616 7.834 14.204 1.00 83.06 86 PRO A N 1
ATOM 664 C CA . PRO A 1 86 ? -9.555 8.917 13.227 1.00 83.06 86 PRO A CA 1
ATOM 665 C C . PRO A 1 86 ? -8.145 9.172 12.690 1.00 83.06 86 PRO A C 1
ATOM 667 O O . PRO A 1 86 ? -7.976 9.509 11.523 1.00 83.06 86 PRO A O 1
ATOM 670 N N . GLN A 1 87 ? -7.120 8.997 13.526 1.00 83.75 87 GLN A N 1
ATOM 671 C CA . GLN A 1 87 ? -5.732 9.145 13.101 1.00 83.75 87 GLN A CA 1
ATOM 672 C C . GLN A 1 87 ? -5.308 7.974 12.208 1.00 83.75 87 GLN A C 1
ATOM 674 O O . GLN A 1 87 ? -4.830 8.202 11.102 1.00 83.75 87 GLN A O 1
ATOM 67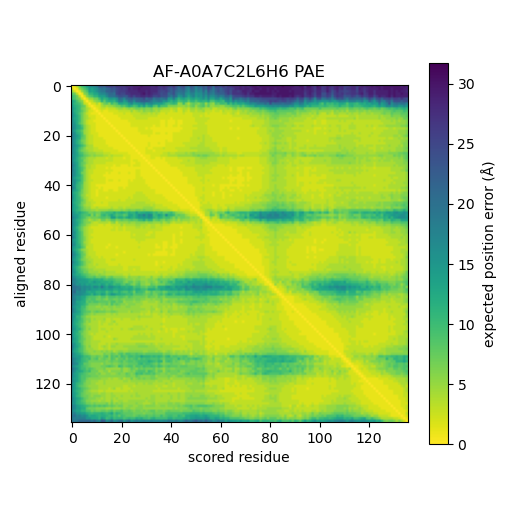9 N N . HIS A 1 88 ? -5.600 6.738 12.622 1.00 84.12 88 HIS A N 1
ATOM 680 C CA . HIS A 1 88 ? -5.275 5.544 11.835 1.00 84.12 88 HIS A CA 1
ATOM 681 C C . HIS A 1 88 ? -5.952 5.551 10.455 1.00 84.12 88 HIS A C 1
ATOM 683 O O . HIS A 1 88 ? -5.316 5.255 9.448 1.00 84.12 88 HIS A O 1
ATOM 689 N N . TRP A 1 89 ? -7.220 5.964 10.366 1.00 85.69 89 TRP A N 1
ATOM 690 C CA . TRP A 1 89 ? -7.938 6.063 9.088 1.00 85.69 89 TRP A CA 1
ATOM 691 C C . TRP A 1 89 ? -7.407 7.176 8.169 1.00 85.69 89 TRP A C 1
ATOM 693 O O . TRP A 1 89 ? -7.514 7.051 6.947 1.00 85.69 89 TRP A O 1
ATOM 703 N N . ARG A 1 90 ? -6.790 8.237 8.712 1.00 87.31 90 ARG A N 1
ATOM 704 C CA . ARG A 1 90 ? -6.084 9.247 7.901 1.00 87.31 90 ARG A CA 1
ATOM 705 C C . ARG A 1 90 ? -4.823 8.669 7.261 1.00 87.31 90 ARG A C 1
ATOM 707 O O . ARG A 1 90 ? -4.597 8.913 6.077 1.00 87.31 90 ARG A O 1
ATOM 714 N N . ASP A 1 91 ? -4.063 7.862 7.998 1.00 87.38 91 ASP A N 1
ATOM 715 C CA . ASP A 1 91 ? -2.863 7.198 7.473 1.00 87.38 91 ASP A CA 1
ATOM 716 C C . ASP A 1 91 ? -3.219 6.180 6.378 1.00 87.38 91 ASP A C 1
ATOM 718 O O . ASP A 1 91 ? -2.577 6.135 5.325 1.00 87.38 91 ASP A O 1
ATOM 722 N N . VAL A 1 92 ? -4.310 5.425 6.572 1.00 89.62 92 VAL A N 1
ATOM 723 C CA . VAL A 1 92 ? -4.887 4.533 5.548 1.00 89.62 92 VAL A CA 1
ATOM 724 C C . VAL A 1 92 ? -5.230 5.307 4.277 1.00 89.62 92 VAL A C 1
ATOM 726 O O . VAL A 1 92 ? -4.826 4.920 3.178 1.00 89.62 92 VAL A O 1
ATOM 729 N N . ARG A 1 93 ? -5.968 6.414 4.422 1.00 90.25 93 ARG A N 1
ATOM 730 C CA . ARG A 1 93 ? -6.371 7.265 3.299 1.00 90.25 93 ARG A CA 1
ATOM 731 C C . ARG A 1 93 ? -5.157 7.786 2.540 1.00 90.25 93 ARG A C 1
ATOM 733 O O . ARG A 1 93 ? -5.138 7.705 1.315 1.00 90.25 93 ARG A O 1
ATOM 740 N N . HIS A 1 94 ? -4.1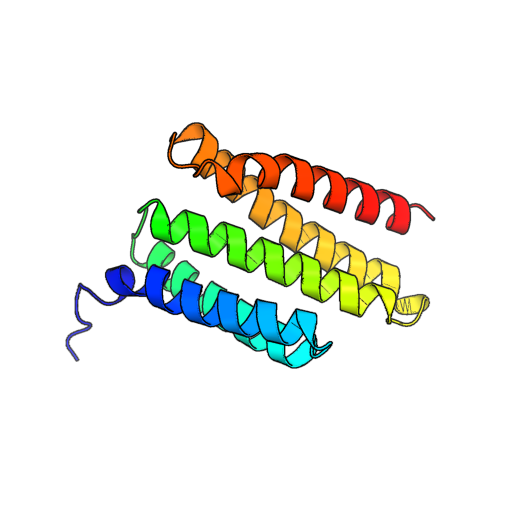43 8.272 3.254 1.00 91.75 94 HIS A N 1
ATOM 741 C CA . HIS A 1 94 ? -2.920 8.782 2.644 1.00 91.75 94 HIS A CA 1
ATOM 742 C C . HIS A 1 94 ? -2.196 7.700 1.828 1.00 91.75 94 HIS A C 1
ATOM 744 O O . HIS A 1 94 ? -1.835 7.931 0.673 1.00 91.75 94 HIS A O 1
ATOM 750 N N . ALA A 1 95 ? -2.048 6.491 2.381 1.00 90.31 95 ALA A N 1
ATOM 751 C CA . ALA A 1 95 ? -1.430 5.371 1.672 1.00 90.31 95 ALA A CA 1
ATOM 752 C C . ALA A 1 95 ? -2.204 4.993 0.396 1.00 90.31 95 ALA A C 1
ATOM 754 O O . ALA A 1 95 ? -1.606 4.803 -0.667 1.00 90.31 95 ALA A O 1
ATOM 755 N N . TYR A 1 96 ? -3.537 4.946 0.465 1.00 92.06 96 TYR A N 1
ATOM 756 C CA . TYR A 1 96 ? -4.366 4.659 -0.705 1.00 92.06 96 TYR A CA 1
ATOM 757 C C . TYR A 1 96 ? -4.316 5.755 -1.768 1.00 92.06 96 TYR A C 1
ATOM 759 O O . TYR A 1 96 ? -4.273 5.429 -2.951 1.00 92.06 96 TYR A O 1
ATOM 767 N N . GLN A 1 97 ? -4.261 7.030 -1.382 1.00 94.12 97 GLN A N 1
ATOM 768 C CA . GLN A 1 97 ? -4.108 8.135 -2.334 1.00 94.12 97 GLN A CA 1
ATOM 769 C C . GLN A 1 97 ? -2.815 8.003 -3.139 1.00 94.12 97 GLN A C 1
ATOM 771 O O . GLN A 1 97 ? -2.853 8.021 -4.366 1.00 94.12 97 GLN A O 1
ATOM 776 N N . ARG A 1 98 ? -1.689 7.747 -2.462 1.00 93.62 98 ARG A N 1
ATOM 777 C CA . ARG A 1 98 ? -0.395 7.536 -3.131 1.00 93.62 98 ARG A CA 1
ATOM 778 C C . ARG A 1 98 ? -0.438 6.352 -4.091 1.00 93.62 98 ARG A C 1
ATOM 780 O O . ARG A 1 98 ? 0.103 6.435 -5.189 1.00 93.62 98 ARG A O 1
ATOM 787 N N . SER A 1 99 ? -1.102 5.265 -3.701 1.00 92.75 99 SER A N 1
ATOM 788 C CA . SER A 1 99 ? -1.306 4.112 -4.581 1.00 92.75 99 SER A CA 1
ATOM 789 C C . SER A 1 99 ? -2.132 4.472 -5.822 1.00 92.75 99 SER A C 1
ATOM 791 O O . SER A 1 99 ? -1.742 4.118 -6.936 1.00 92.75 99 SER A O 1
ATOM 793 N N . LEU A 1 100 ? -3.238 5.203 -5.643 1.00 93.75 100 LEU A N 1
ATOM 794 C CA . LEU A 1 100 ? -4.125 5.617 -6.730 1.00 93.75 100 LEU A CA 1
ATOM 795 C C . LEU A 1 100 ? -3.395 6.495 -7.749 1.00 93.75 100 LEU A C 1
ATOM 797 O O . LEU A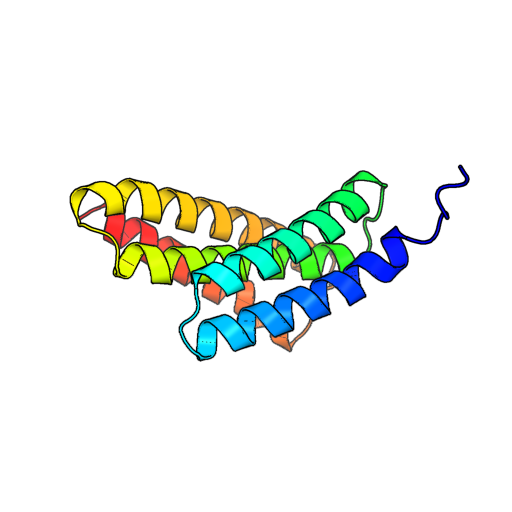 1 100 ? -3.458 6.199 -8.940 1.00 93.75 100 LEU A O 1
ATOM 801 N N . ASP A 1 101 ? -2.657 7.506 -7.287 1.00 93.31 101 ASP A N 1
ATOM 802 C CA . ASP A 1 101 ? -1.901 8.419 -8.153 1.00 93.31 101 ASP A CA 1
ATOM 803 C C . ASP A 1 101 ? -0.946 7.652 -9.080 1.00 93.31 101 ASP A C 1
ATOM 805 O O . ASP A 1 101 ? -0.855 7.924 -10.277 1.00 93.31 101 ASP A O 1
ATOM 809 N N . LEU A 1 102 ? -0.272 6.631 -8.547 1.00 91.69 102 LEU A N 1
ATOM 810 C CA . LEU A 1 102 ? 0.670 5.806 -9.305 1.00 91.69 102 LEU A CA 1
ATOM 811 C C . LEU A 1 102 ? -0.024 4.865 -10.287 1.00 91.69 102 LEU A C 1
ATOM 813 O O . LEU A 1 102 ? 0.489 4.624 -11.381 1.00 91.69 102 LEU A O 1
ATOM 817 N N . PHE A 1 103 ? -1.180 4.314 -9.917 1.00 91.69 103 PHE A N 1
ATOM 818 C CA . PHE A 1 103 ? -1.975 3.507 -10.837 1.00 91.69 103 PHE A CA 1
ATOM 819 C C . PHE A 1 103 ? -2.556 4.350 -11.977 1.00 91.69 103 PHE A C 1
ATOM 821 O O . PHE A 1 103 ? -2.570 3.886 -13.118 1.00 91.69 103 PHE A O 1
ATOM 828 N N . LEU A 1 104 ? -2.963 5.593 -11.705 1.00 90.75 104 LEU A N 1
ATOM 829 C CA . LEU A 1 104 ? -3.372 6.550 -12.734 1.00 90.75 104 LEU A CA 1
ATOM 830 C C . LEU A 1 104 ? -2.190 6.943 -13.633 1.00 90.75 104 LEU A C 1
ATOM 832 O O . LEU A 1 104 ? -2.344 6.958 -14.854 1.00 90.75 104 LEU A O 1
ATOM 836 N N . GLU A 1 105 ? -0.996 7.157 -13.064 1.00 90.62 105 GLU A N 1
ATOM 837 C CA . GLU A 1 105 ? 0.243 7.380 -13.827 1.00 90.62 105 GLU A CA 1
ATOM 838 C C . GLU A 1 105 ? 0.533 6.195 -14.774 1.00 90.62 105 GLU A C 1
ATOM 840 O O . GLU A 1 105 ? 0.864 6.386 -15.946 1.00 90.62 105 GLU A O 1
ATOM 845 N N . LEU A 1 106 ? 0.371 4.955 -14.301 1.00 89.44 106 LEU A N 1
ATOM 846 C CA . LEU A 1 106 ? 0.540 3.742 -15.113 1.00 89.44 106 LEU A CA 1
ATOM 847 C C . LEU A 1 106 ? -0.526 3.595 -16.202 1.00 89.44 106 LEU A C 1
ATOM 849 O O . LEU A 1 106 ? -0.196 3.154 -17.306 1.00 89.44 106 LEU A O 1
ATOM 853 N N . CYS A 1 107 ? -1.774 3.954 -15.896 1.00 88.12 107 CYS A N 1
ATOM 854 C CA . CYS A 1 107 ? -2.888 3.940 -16.840 1.00 88.12 107 CYS A CA 1
ATOM 855 C C . CYS A 1 107 ? -2.642 4.931 -17.984 1.00 88.12 107 CYS A C 1
ATOM 857 O O . CYS A 1 107 ? -2.673 4.543 -19.150 1.00 88.12 107 CYS A O 1
ATOM 859 N N . GLN A 1 108 ? -2.265 6.173 -17.657 1.00 89.06 108 GLN A N 1
ATOM 860 C CA . GLN A 1 108 ? -1.920 7.200 -18.645 1.00 89.06 108 GLN A CA 1
ATOM 861 C C . G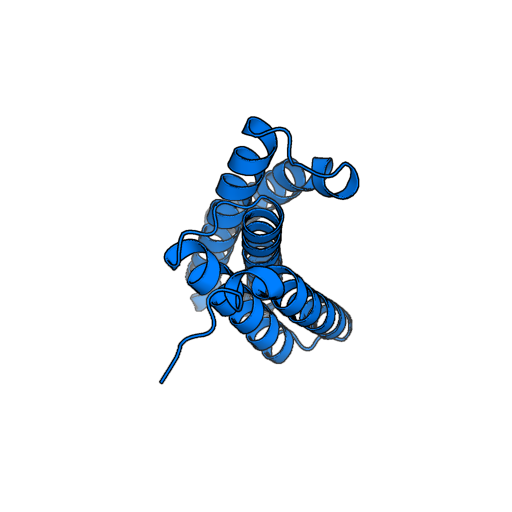LN A 1 108 ? -0.762 6.763 -19.553 1.00 89.06 108 GLN A C 1
ATOM 863 O O . GLN A 1 108 ? -0.749 7.064 -20.743 1.00 89.06 108 GLN A O 1
ATOM 868 N N . LYS A 1 109 ? 0.212 6.031 -19.002 1.00 86.94 109 LYS A N 1
ATOM 869 C CA . LYS A 1 109 ? 1.370 5.514 -19.745 1.00 86.94 109 LYS A CA 1
ATOM 870 C C . LYS A 1 109 ? 1.086 4.219 -20.521 1.00 86.94 109 LYS A C 1
ATOM 872 O O . LYS A 1 109 ? 2.016 3.680 -21.115 1.00 86.94 109 LYS A O 1
ATOM 877 N N . GLY A 1 110 ? -0.139 3.684 -20.488 1.00 86.50 110 GLY A N 1
ATOM 878 C CA . GLY A 1 110 ? -0.498 2.432 -21.168 1.00 86.50 110 GLY A CA 1
ATOM 879 C C . GLY A 1 110 ? 0.227 1.193 -20.628 1.00 86.50 110 GLY A C 1
ATOM 880 O O . GLY A 1 110 ? 0.358 0.194 -21.328 1.00 86.50 110 GLY A O 1
ATOM 881 N N . ALA A 1 111 ? 0.732 1.251 -19.392 1.00 87.75 111 ALA A N 1
ATOM 882 C CA . ALA A 1 111 ? 1.563 0.203 -18.796 1.00 87.75 111 ALA A CA 1
ATOM 883 C C . ALA A 1 111 ? 0.863 -0.568 -17.664 1.00 87.75 111 ALA A C 1
ATOM 885 O O . ALA A 1 111 ? 1.501 -1.334 -16.924 1.00 87.75 111 ALA A O 1
ATOM 886 N N . LEU A 1 112 ? -0.441 -0.349 -17.500 1.00 84.75 112 LEU A N 1
ATOM 887 C CA . LEU A 1 112 ? -1.273 -1.076 -16.554 1.00 84.75 112 LEU A CA 1
ATOM 888 C C . LEU A 1 112 ? -1.504 -2.506 -17.062 1.00 84.75 112 LEU A C 1
ATOM 890 O O . LEU A 1 112 ? -1.818 -2.716 -18.230 1.00 84.75 112 LEU A O 1
ATOM 894 N N . LEU A 1 113 ? -1.308 -3.500 -16.194 1.00 84.31 113 LEU A N 1
ATOM 895 C CA . LEU A 1 113 ? -1.593 -4.893 -16.548 1.00 84.31 113 LEU A CA 1
ATOM 896 C C . LEU A 1 113 ? -3.102 -5.161 -16.443 1.00 84.31 113 LEU A C 1
ATOM 898 O O . LEU A 1 113 ? -3.734 -4.563 -15.573 1.00 84.31 113 LEU A O 1
ATOM 902 N N . PRO A 1 114 ? -3.665 -6.104 -17.223 1.00 82.56 114 PRO A N 1
ATOM 903 C CA . PRO A 1 114 ? -5.083 -6.464 -17.128 1.00 82.56 114 PRO A CA 1
ATOM 904 C C . PRO A 1 114 ? -5.516 -6.868 -15.712 1.00 82.56 114 PRO A C 1
ATOM 906 O O . PRO A 1 114 ? -6.529 -6.396 -15.220 1.00 82.56 114 PRO A O 1
ATOM 909 N N . GLU A 1 115 ? -4.690 -7.640 -15.000 1.00 84.06 115 GLU A N 1
ATOM 910 C CA . GLU A 1 115 ? -4.920 -8.028 -13.594 1.00 84.06 115 GLU A CA 1
ATOM 911 C C . GLU A 1 115 ? -4.993 -6.823 -12.632 1.00 84.06 115 GLU A C 1
ATOM 913 O O . GLU A 1 115 ? -5.510 -6.906 -11.521 1.00 84.06 115 GLU A O 1
ATOM 918 N N . GLN A 1 116 ? -4.449 -5.679 -13.046 1.00 83.12 116 GLN A N 1
ATOM 919 C CA . GLN A 1 116 ? -4.406 -4.450 -12.262 1.00 83.12 116 GLN A CA 1
ATOM 920 C C . GLN A 1 116 ? -5.429 -3.412 -12.730 1.00 83.12 116 GLN A C 1
ATOM 922 O O . GLN A 1 116 ? -5.467 -2.324 -12.156 1.00 83.12 116 GLN A O 1
ATOM 927 N N . ALA A 1 117 ? -6.250 -3.729 -13.736 1.00 85.44 117 ALA A N 1
ATOM 928 C CA . ALA A 1 117 ? -7.251 -2.816 -14.281 1.00 85.44 117 ALA A CA 1
ATOM 929 C C . ALA A 1 117 ? -8.281 -2.392 -13.225 1.00 85.44 117 ALA A C 1
ATOM 931 O O . ALA A 1 117 ? -8.655 -1.225 -13.174 1.00 85.44 117 ALA A O 1
ATOM 932 N N . ASP A 1 118 ? -8.640 -3.300 -12.313 1.00 90.12 118 ASP A N 1
ATOM 933 C CA . ASP A 1 118 ? -9.614 -3.036 -11.246 1.00 90.12 118 ASP A CA 1
ATOM 934 C C . ASP A 1 118 ? -9.015 -2.305 -10.031 1.00 90.12 118 ASP A C 1
ATOM 936 O O . ASP A 1 118 ? -9.738 -1.872 -9.127 1.00 90.12 118 ASP A O 1
ATOM 940 N N . LYS A 1 119 ? -7.681 -2.162 -9.959 1.00 89.00 119 LYS A N 1
ATOM 941 C CA . LYS A 1 119 ? -6.999 -1.568 -8.794 1.00 89.00 119 LYS A CA 1
ATOM 942 C C . LYS A 1 119 ? -7.403 -0.110 -8.532 1.00 89.00 119 LYS A C 1
ATOM 944 O O . LYS A 1 119 ? -7.724 0.180 -7.379 1.00 89.00 119 LYS A O 1
ATOM 949 N N . PRO A 1 120 ? -7.442 0.803 -9.524 1.00 90.69 120 PRO A N 1
ATOM 950 C CA . PRO A 1 120 ? -7.870 2.187 -9.304 1.00 90.69 120 PRO A CA 1
ATOM 951 C C . PRO A 1 120 ? -9.279 2.291 -8.710 1.00 90.69 120 PRO A C 1
ATOM 953 O O . PRO A 1 120 ? -9.506 3.050 -7.764 1.00 90.69 120 PRO A O 1
ATOM 956 N N . GLU A 1 121 ? -10.223 1.492 -9.212 1.00 89.94 121 GLU A N 1
ATOM 957 C CA . GLU A 1 121 ? -11.592 1.469 -8.693 1.00 89.94 121 GLU A CA 1
ATOM 958 C C . GLU A 1 121 ? -11.646 0.899 -7.274 1.00 89.94 121 GLU A C 1
ATOM 960 O O . GLU A 1 121 ? -12.285 1.473 -6.388 1.00 89.94 121 GLU A O 1
ATOM 965 N N . GLN A 1 122 ? -10.936 -0.207 -7.031 1.00 90.94 122 GLN A N 1
ATOM 966 C CA . GLN A 1 122 ? -10.834 -0.826 -5.711 1.00 90.94 122 GLN A CA 1
ATOM 967 C C . GLN A 1 122 ? -10.279 0.156 -4.670 1.00 90.94 122 GLN A C 1
ATOM 969 O O . GLN A 1 122 ? -10.811 0.239 -3.558 1.00 90.94 122 GLN A O 1
ATOM 974 N N . ILE A 1 123 ? -9.243 0.916 -5.033 1.00 91.75 123 ILE A N 1
ATOM 975 C CA . ILE A 1 123 ? -8.616 1.923 -4.171 1.00 91.75 123 ILE A CA 1
ATOM 976 C C . ILE A 1 123 ? -9.568 3.090 -3.921 1.00 91.75 123 ILE A C 1
ATOM 978 O O . ILE A 1 123 ? -9.764 3.475 -2.771 1.00 91.75 123 ILE A O 1
ATOM 982 N N . THR A 1 124 ? -10.229 3.600 -4.961 1.00 92.44 124 THR A N 1
ATOM 983 C CA . THR A 1 124 ? -11.227 4.674 -4.831 1.00 92.44 124 THR A CA 1
ATOM 984 C C . THR A 1 124 ? -12.349 4.279 -3.867 1.00 92.44 124 THR A C 1
ATOM 986 O O . THR A 1 124 ? -12.693 5.034 -2.956 1.00 92.44 124 THR A O 1
ATOM 989 N N . ARG A 1 125 ? -12.867 3.048 -3.979 1.00 91.31 125 ARG A N 1
ATOM 990 C CA . ARG A 1 125 ? -13.866 2.506 -3.040 1.00 91.31 125 ARG A CA 1
ATOM 991 C C . ARG A 1 125 ? -13.312 2.342 -1.623 1.00 91.31 125 ARG A C 1
ATOM 993 O O . ARG A 1 125 ? -14.059 2.456 -0.652 1.00 91.31 125 ARG A O 1
ATOM 1000 N N . ALA A 1 126 ? -12.028 2.021 -1.467 1.00 89.44 126 ALA A N 1
ATOM 1001 C CA . ALA A 1 126 ? -11.390 1.955 -0.154 1.00 89.44 126 ALA A CA 1
ATOM 1002 C C . ALA A 1 126 ? -11.276 3.348 0.486 1.00 89.44 126 ALA A C 1
ATOM 1004 O O . ALA A 1 126 ? -11.650 3.496 1.646 1.00 89.44 126 ALA A O 1
ATOM 1005 N N . ILE A 1 127 ? -10.869 4.369 -0.275 1.00 90.62 127 ILE A N 1
ATOM 1006 C CA . ILE A 1 127 ? -10.806 5.769 0.177 1.00 90.62 127 ILE A CA 1
ATOM 1007 C C . ILE A 1 127 ? -12.189 6.258 0.618 1.00 90.62 127 ILE A C 1
ATOM 1009 O O . ILE A 1 127 ? -12.327 6.740 1.738 1.00 90.62 127 ILE A O 1
ATOM 1013 N N . ALA A 1 128 ? -13.227 6.041 -0.195 1.00 90.56 128 ALA A N 1
ATOM 1014 C CA . ALA A 1 128 ? -14.594 6.443 0.146 1.00 90.56 128 ALA A CA 1
ATOM 1015 C C . ALA A 1 128 ? -15.092 5.796 1.454 1.00 90.56 128 ALA A C 1
ATOM 1017 O O . ALA A 1 128 ? -15.755 6.443 2.264 1.00 90.56 128 ALA A O 1
ATOM 1018 N N . ARG A 1 129 ? -14.732 4.527 1.702 1.00 86.94 129 ARG A N 1
ATOM 1019 C CA . ARG A 1 129 ? -15.027 3.850 2.976 1.00 86.94 129 ARG A CA 1
ATOM 1020 C C . ARG A 1 129 ? -14.274 4.473 4.152 1.00 86.94 129 ARG A C 1
ATOM 1022 O O . ARG A 1 129 ? -14.866 4.630 5.217 1.00 86.94 129 ARG A O 1
ATOM 1029 N N . CYS A 1 130 ? -13.008 4.849 3.969 1.00 86.00 130 CYS A N 1
ATOM 1030 C CA . CYS A 1 130 ? -12.236 5.551 4.999 1.00 86.00 130 CYS A CA 1
ATOM 1031 C C . CYS A 1 130 ? -12.897 6.892 5.345 1.00 86.00 130 CYS A C 1
ATOM 1033 O O . CYS A 1 130 ? -13.137 7.166 6.517 1.00 86.00 130 CYS A O 1
ATOM 1035 N N . ASP A 1 131 ? -13.268 7.677 4.330 1.00 85.81 131 ASP A N 1
ATOM 1036 C CA . ASP A 1 131 ? -13.903 8.989 4.497 1.00 85.81 131 ASP A CA 1
ATOM 1037 C C . ASP A 1 131 ? -15.261 8.880 5.213 1.00 85.81 131 ASP A C 1
ATOM 1039 O O . ASP A 1 131 ? -15.528 9.625 6.154 1.00 85.81 131 ASP A O 1
ATOM 1043 N N . ALA A 1 132 ? -16.085 7.887 4.861 1.00 85.69 132 ALA A N 1
ATOM 1044 C CA . ALA A 1 132 ? -17.350 7.624 5.552 1.00 85.69 132 ALA A CA 1
ATOM 1045 C C . ALA A 1 132 ? -17.160 7.195 7.019 1.00 85.69 132 ALA A C 1
ATOM 1047 O O . ALA A 1 132 ? -18.000 7.492 7.867 1.00 85.69 132 ALA A O 1
ATOM 1048 N N . THR A 1 133 ? -16.061 6.500 7.327 1.00 81.44 133 THR A N 1
ATOM 1049 C CA . THR A 1 133 ? -15.729 6.089 8.702 1.00 81.44 133 THR A CA 1
ATOM 1050 C C . THR A 1 133 ? -15.203 7.263 9.529 1.00 81.44 133 THR A C 1
ATOM 1052 O O . THR A 1 133 ? -15.415 7.295 10.734 1.00 81.44 133 THR A O 1
ATOM 1055 N N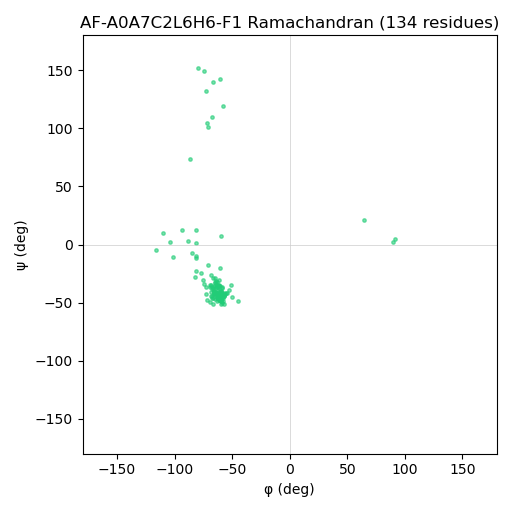 . LEU A 1 134 ? -14.542 8.232 8.887 1.00 78.94 134 LEU A N 1
ATOM 1056 C CA . LEU A 1 134 ? -14.047 9.465 9.507 1.00 78.94 134 LEU A CA 1
ATOM 1057 C C . LEU A 1 134 ? -15.143 10.511 9.757 1.00 78.94 134 LEU A C 1
ATOM 1059 O O . LEU A 1 134 ? -14.962 11.376 10.609 1.00 78.94 134 LEU A O 1
ATOM 1063 N N . ALA A 1 135 ? -16.239 10.457 8.999 1.00 78.00 135 ALA A N 1
ATOM 1064 C CA . ALA A 1 135 ? -17.377 11.367 9.133 1.00 78.00 135 ALA A CA 1
ATOM 1065 C C . 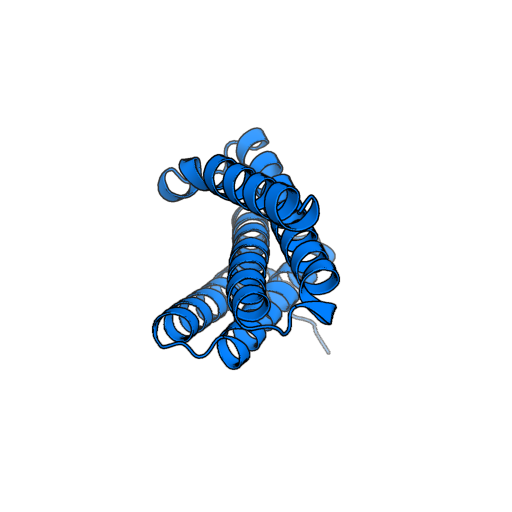ALA A 1 135 ? -18.401 10.937 10.206 1.00 78.00 135 ALA A C 1
ATOM 1067 O O . ALA A 1 135 ? -19.339 11.689 10.470 1.00 78.00 135 ALA A O 1
ATOM 1068 N N . LYS A 1 136 ? -18.245 9.739 10.788 1.00 65.12 136 LYS A N 1
ATOM 1069 C CA . LYS A 1 136 ? -19.048 9.214 11.904 1.00 65.12 136 LYS A CA 1
ATOM 1070 C C . LYS A 1 136 ? -18.380 9.487 13.244 1.00 65.12 136 LYS A C 1
ATOM 1072 O O . LYS A 1 136 ? -19.137 9.764 14.196 1.00 65.12 136 LYS A O 1
#

Secondary structure (DSSP, 8-state):
----TTHHHHHHHHHHHHHHHHHHHHHTT-HHHHHHHHHHHHHHHHHHHHTT---HHHHHHHHHHHHHHHHHHHHHHHHS-TTTHHHHHHHHHHHHHHHHHHHHHHHHTT---GGGTTHHHHHHHHHHHHHHHH--